Protein AF-A0A819J9P6-F1 (afdb_monomer_lite)

Structure (mmCIF, N/CA/C/O backbone):
data_AF-A0A819J9P6-F1
#
_entry.id   AF-A0A819J9P6-F1
#
loop_
_atom_site.group_PDB
_atom_site.id
_atom_site.type_symbol
_atom_site.label_atom_id
_atom_site.label_alt_id
_atom_site.label_comp_id
_atom_site.label_asym_id
_atom_site.label_entity_id
_atom_site.label_seq_id
_atom_site.pdbx_PDB_ins_code
_atom_site.Cartn_x
_atom_site.Cartn_y
_atom_site.Cartn_z
_atom_site.occupancy
_atom_site.B_iso_or_equiv
_atom_site.auth_seq_id
_atom_site.auth_comp_id
_atom_site.auth_asym_id
_atom_site.aut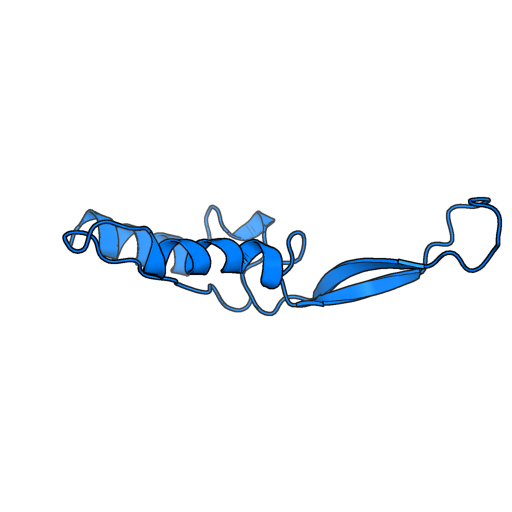h_atom_id
_atom_site.pdbx_PDB_model_num
ATOM 1 N N . GLY A 1 1 ? -0.972 -3.269 0.191 1.00 86.50 1 GLY A N 1
ATOM 2 C CA . GLY A 1 1 ? 0.229 -3.974 0.704 1.00 86.50 1 GLY A CA 1
ATOM 3 C C . GLY A 1 1 ? 1.384 -2.999 0.857 1.00 86.50 1 GLY A C 1
ATOM 4 O O . GLY A 1 1 ? 1.172 -1.817 0.632 1.00 86.50 1 GLY A O 1
ATOM 5 N N . VAL A 1 2 ? 2.568 -3.458 1.272 1.00 91.50 2 VAL A N 1
ATOM 6 C CA . VAL A 1 2 ? 3.807 -2.647 1.289 1.00 91.50 2 VAL A CA 1
ATOM 7 C C . VAL A 1 2 ? 5.026 -3.492 0.908 1.00 91.50 2 VAL A C 1
ATOM 9 O O . VAL A 1 2 ? 5.017 -4.718 1.090 1.00 91.50 2 VAL A O 1
ATOM 12 N N . LYS A 1 3 ? 6.111 -2.827 0.485 1.00 91.75 3 LYS A N 1
ATOM 13 C CA . LYS A 1 3 ? 7.420 -3.440 0.166 1.00 91.75 3 LYS A CA 1
ATOM 14 C C . LYS A 1 3 ? 7.406 -4.450 -0.992 1.00 91.75 3 LYS A C 1
ATOM 16 O O . LYS A 1 3 ? 8.176 -5.413 -0.996 1.00 91.75 3 LYS A O 1
ATOM 21 N N . ILE A 1 4 ? 6.566 -4.213 -1.993 1.00 95.38 4 ILE A N 1
ATOM 22 C CA . ILE A 1 4 ? 6.609 -4.877 -3.301 1.00 95.38 4 ILE A CA 1
ATOM 23 C C . ILE A 1 4 ? 7.090 -3.871 -4.346 1.00 95.38 4 ILE A C 1
ATOM 25 O O . ILE A 1 4 ? 6.721 -2.698 -4.303 1.00 95.38 4 ILE A O 1
ATOM 29 N N . SER A 1 5 ? 7.938 -4.329 -5.269 1.00 96.44 5 SER A N 1
ATOM 30 C CA . SER A 1 5 ? 8.408 -3.517 -6.395 1.00 96.44 5 SER A CA 1
ATOM 31 C C . SER A 1 5 ? 7.215 -3.061 -7.234 1.00 96.44 5 SER A C 1
ATOM 33 O O . SER A 1 5 ? 6.514 -3.894 -7.802 1.00 96.44 5 SER A O 1
ATOM 35 N N . THR A 1 6 ? 6.983 -1.753 -7.294 1.00 97.19 6 THR A N 1
ATOM 36 C CA . THR A 1 6 ? 5.780 -1.144 -7.879 1.00 97.19 6 THR A CA 1
ATOM 37 C C . THR A 1 6 ? 6.177 -0.068 -8.885 1.00 97.19 6 THR A C 1
ATOM 39 O O . THR A 1 6 ? 7.048 0.739 -8.558 1.00 97.19 6 THR A O 1
ATOM 42 N N . PRO A 1 7 ? 5.597 -0.029 -10.096 1.00 95.69 7 PRO A N 1
ATOM 43 C CA . PRO A 1 7 ? 5.835 1.057 -11.046 1.00 95.69 7 PRO A CA 1
ATOM 44 C C . PRO A 1 7 ? 5.452 2.420 -10.450 1.00 95.69 7 PRO A C 1
ATOM 46 O O . PRO A 1 7 ? 4.320 2.604 -10.016 1.00 95.69 7 PRO A O 1
ATOM 49 N N . ILE A 1 8 ? 6.377 3.383 -10.445 1.00 95.44 8 ILE A N 1
ATOM 50 C CA . ILE A 1 8 ? 6.137 4.760 -9.958 1.00 95.44 8 ILE A CA 1
ATOM 51 C C . ILE A 1 8 ? 6.304 5.821 -11.050 1.00 95.44 8 ILE A C 1
ATOM 53 O O . ILE A 1 8 ? 6.042 7.001 -10.830 1.00 95.44 8 ILE A O 1
ATOM 57 N N . GLY A 1 9 ? 6.763 5.419 -12.231 1.00 92.56 9 GLY A N 1
ATOM 58 C CA . GLY A 1 9 ? 6.963 6.316 -13.356 1.00 92.56 9 GLY A CA 1
ATOM 59 C C . GLY A 1 9 ? 7.469 5.577 -14.583 1.00 92.56 9 GLY A C 1
ATOM 60 O O . GLY A 1 9 ? 7.903 4.427 -14.502 1.00 92.56 9 GLY A O 1
ATOM 61 N N . TYR A 1 10 ? 7.428 6.264 -15.718 1.00 91.50 10 TYR A N 1
ATOM 62 C CA . TYR A 1 10 ? 7.892 5.750 -16.999 1.00 91.50 10 TYR A CA 1
ATOM 63 C C . TYR A 1 10 ? 8.771 6.799 -17.671 1.00 91.50 10 TYR A C 1
ATOM 65 O O . TYR A 1 10 ? 8.418 7.980 -17.694 1.00 91.50 10 TYR A O 1
ATOM 73 N N . ILE A 1 11 ? 9.906 6.372 -18.218 1.00 89.88 11 ILE A N 1
ATOM 74 C CA . ILE A 1 11 ? 10.805 7.228 -18.994 1.00 89.88 11 ILE A CA 1
ATOM 75 C C . ILE A 1 11 ? 10.759 6.767 -20.448 1.00 89.88 11 ILE A C 1
ATOM 77 O O . ILE A 1 11 ? 10.972 5.590 -20.742 1.00 89.88 11 ILE A O 1
ATOM 81 N N . SER A 1 12 ? 10.500 7.708 -21.357 1.00 86.88 12 SER A N 1
ATOM 82 C CA . SER A 1 12 ? 10.691 7.491 -22.791 1.00 86.88 12 SER A CA 1
ATOM 83 C C . SER A 1 12 ? 12.155 7.723 -23.153 1.00 86.88 12 SER A C 1
ATOM 85 O O . SER A 1 12 ? 12.748 8.720 -22.741 1.00 86.88 12 SER A O 1
ATOM 87 N N . LYS A 1 13 ? 12.730 6.829 -23.961 1.00 77.81 13 LYS A N 1
ATOM 88 C CA . LYS A 1 13 ? 14.090 6.990 -24.508 1.00 77.81 13 LYS A CA 1
ATOM 89 C C . LYS A 1 13 ? 14.145 7.896 -25.738 1.00 77.81 13 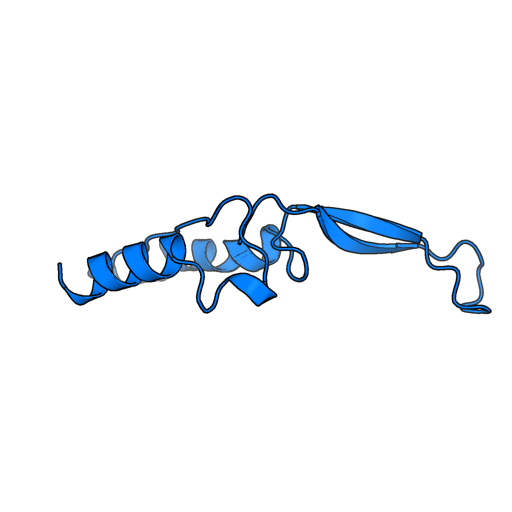LYS A C 1
ATOM 91 O O . LYS A 1 13 ? 15.233 8.163 -26.239 1.00 77.81 13 LYS A O 1
ATOM 96 N N . SER A 1 14 ? 12.995 8.359 -26.228 1.00 77.31 14 SER A N 1
ATOM 97 C CA . SER A 1 14 ? 12.918 9.265 -27.373 1.00 77.31 14 SER A CA 1
ATOM 98 C C . SER A 1 14 ? 11.919 10.401 -27.150 1.00 77.31 14 SER A C 1
ATOM 100 O O . SER A 1 14 ? 10.952 10.257 -26.398 1.00 77.31 14 SER A O 1
ATOM 102 N N . ASP A 1 15 ? 12.157 11.528 -27.826 1.00 71.12 15 ASP A N 1
ATOM 103 C CA . ASP A 1 15 ? 11.355 12.760 -27.728 1.00 71.12 15 ASP A CA 1
ATOM 104 C C . ASP A 1 15 ? 9.925 12.603 -28.272 1.00 71.12 15 ASP A C 1
ATOM 106 O O . ASP A 1 15 ? 9.073 13.473 -28.093 1.00 71.12 15 ASP A O 1
ATOM 110 N N . GLN A 1 16 ? 9.650 11.488 -28.948 1.00 65.81 16 GLN A N 1
ATOM 111 C CA . GLN A 1 16 ? 8.336 11.131 -29.456 1.00 65.81 16 GLN A CA 1
ATOM 112 C C . GLN A 1 16 ? 7.892 9.837 -28.769 1.00 65.81 16 GLN A C 1
ATOM 114 O O . GLN A 1 16 ? 8.674 8.903 -28.641 1.00 65.81 16 GLN A O 1
ATOM 119 N N . PHE A 1 17 ? 6.630 9.741 -28.340 1.00 64.69 17 PHE A N 1
ATOM 120 C CA . PHE A 1 17 ? 6.041 8.492 -27.827 1.00 64.69 17 PHE A CA 1
ATOM 121 C C . PHE A 1 17 ? 5.814 7.483 -28.969 1.00 64.69 17 PHE A C 1
ATOM 123 O O . PHE A 1 17 ? 4.702 7.009 -29.200 1.00 64.69 17 PHE A O 1
ATOM 130 N N . HIS A 1 18 ? 6.852 7.192 -29.747 1.00 54.38 18 HIS A N 1
ATOM 131 C CA . HIS A 1 18 ? 6.810 6.210 -30.813 1.00 54.38 18 HIS A CA 1
ATOM 132 C C . HIS A 1 18 ? 7.389 4.891 -30.303 1.00 54.38 18 HIS A C 1
ATOM 134 O O . HIS A 1 18 ? 8.466 4.846 -29.721 1.00 54.38 18 HIS A O 1
ATOM 140 N N . ASN A 1 19 ? 6.645 3.815 -30.557 1.00 58.84 19 ASN A N 1
ATOM 141 C CA . ASN A 1 19 ? 7.053 2.416 -30.406 1.00 58.84 19 ASN A CA 1
ATOM 142 C C . ASN A 1 19 ? 7.054 1.803 -28.998 1.00 58.84 19 ASN A C 1
ATOM 144 O O . ASN A 1 19 ? 7.703 0.786 -28.807 1.00 58.84 19 ASN A O 1
ATOM 148 N N . ASN A 1 20 ? 6.264 2.309 -28.043 1.00 60.97 20 ASN A N 1
ATOM 149 C CA . ASN A 1 20 ? 5.980 1.614 -26.769 1.00 60.97 20 ASN A CA 1
ATOM 150 C C . ASN A 1 20 ? 7.213 1.229 -25.916 1.00 60.97 20 ASN A C 1
ATOM 152 O O . ASN A 1 20 ? 7.082 0.461 -24.964 1.00 60.97 20 ASN A O 1
ATOM 156 N N . GLU A 1 21 ? 8.401 1.758 -26.211 1.00 70.25 21 GLU A N 1
ATOM 157 C CA . GLU A 1 21 ? 9.627 1.478 -25.460 1.00 70.25 21 GLU A CA 1
ATOM 158 C C . GLU A 1 21 ? 9.715 2.401 -24.240 1.00 70.25 21 GLU A C 1
ATOM 160 O O . GLU A 1 21 ? 10.493 3.355 -24.192 1.00 70.25 21 GLU A O 1
ATOM 165 N N . LEU A 1 22 ? 8.862 2.133 -23.251 1.00 85.94 22 LEU A N 1
ATOM 166 C CA . LEU A 1 22 ? 8.913 2.795 -21.952 1.00 85.94 22 LEU A CA 1
ATOM 167 C C . LEU A 1 22 ? 9.789 1.993 -20.993 1.00 85.94 22 LEU A C 1
ATOM 169 O O . LEU A 1 22 ? 9.560 0.805 -20.759 1.00 85.94 22 LEU A O 1
ATOM 173 N N . GLU A 1 23 ? 10.769 2.659 -20.390 1.00 89.88 23 GLU A N 1
ATOM 174 C CA . GLU A 1 23 ? 11.484 2.109 -19.245 1.00 89.88 23 GLU A CA 1
ATOM 175 C C . GLU A 1 23 ? 10.688 2.405 -17.973 1.00 89.88 23 GLU A C 1
ATOM 177 O O . GLU A 1 23 ? 10.308 3.550 -17.719 1.00 89.88 23 GLU A O 1
ATOM 182 N N . THR A 1 24 ? 10.407 1.369 -17.184 1.00 92.75 24 THR A N 1
ATOM 183 C CA . THR A 1 24 ? 9.631 1.504 -15.946 1.00 92.75 24 THR A CA 1
ATOM 184 C C . THR A 1 24 ? 10.559 1.820 -14.781 1.00 92.75 24 THR A C 1
ATOM 186 O O . THR A 1 24 ? 11.501 1.075 -14.511 1.00 92.75 24 THR A O 1
ATOM 189 N N . ILE A 1 25 ? 10.270 2.902 -14.060 1.00 95.00 25 ILE A N 1
ATOM 190 C CA . ILE A 1 25 ? 10.903 3.208 -12.777 1.00 95.00 25 ILE A CA 1
ATOM 191 C C . ILE A 1 25 ? 10.106 2.499 -11.687 1.00 95.00 25 ILE A C 1
ATOM 193 O O . ILE A 1 25 ? 8.893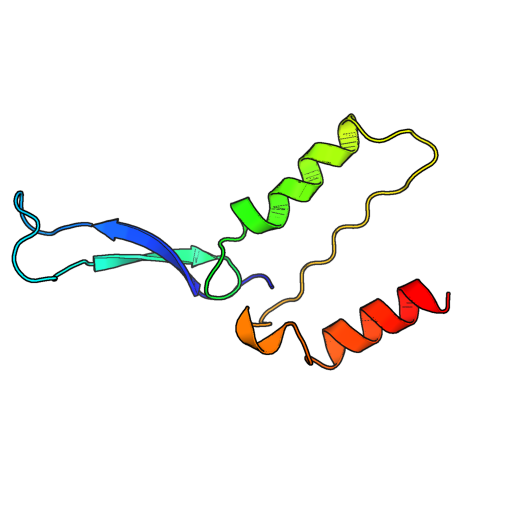 2.688 -11.584 1.00 95.00 25 ILE A O 1
ATOM 197 N N . TYR A 1 26 ? 10.789 1.726 -10.847 1.00 96.38 26 TYR A N 1
ATOM 198 C CA . TYR A 1 26 ? 10.169 1.019 -9.732 1.00 96.38 26 TYR A CA 1
ATOM 199 C C . TYR A 1 26 ? 10.481 1.687 -8.391 1.00 96.38 26 TYR A C 1
ATOM 201 O O . TYR A 1 26 ? 11.605 2.115 -8.131 1.00 96.38 26 TYR A O 1
ATOM 209 N N . GLY A 1 27 ? 9.470 1.734 -7.531 1.00 96.12 27 GLY A N 1
ATOM 210 C CA . GLY A 1 27 ? 9.558 2.080 -6.118 1.00 96.12 27 GLY A CA 1
ATOM 211 C C . GLY A 1 27 ? 8.942 0.983 -5.250 1.00 96.12 27 GLY A C 1
ATOM 212 O O . GLY A 1 27 ? 8.721 -0.141 -5.702 1.00 96.12 27 GLY A O 1
ATOM 213 N N . TRP A 1 28 ? 8.658 1.313 -3.992 1.00 96.44 28 TRP A N 1
ATOM 214 C CA . TRP A 1 28 ? 7.952 0.416 -3.077 1.00 96.44 28 TRP A CA 1
ATOM 215 C C . TRP A 1 28 ? 6.450 0.681 -3.094 1.00 96.44 28 TRP A C 1
ATOM 217 O O . TRP A 1 28 ? 6.024 1.823 -3.238 1.00 96.44 28 TRP A O 1
ATOM 227 N N . GLY A 1 29 ? 5.670 -0.383 -2.938 1.00 95.62 29 GLY A N 1
ATOM 228 C CA . GLY A 1 29 ? 4.213 -0.370 -2.945 1.00 95.62 29 GLY A CA 1
ATOM 229 C C . GLY A 1 29 ? 3.650 -1.768 -2.723 1.00 95.62 29 GLY A C 1
ATOM 230 O O . GLY A 1 29 ? 4.251 -2.589 -2.021 1.00 95.62 29 GLY A O 1
ATOM 231 N N . ASP A 1 30 ? 2.524 -2.060 -3.361 1.00 96.25 30 ASP A N 1
ATOM 232 C CA . ASP A 1 30 ? 1.883 -3.379 -3.364 1.00 96.25 30 ASP A CA 1
ATOM 233 C C . ASP A 1 30 ? 1.878 -4.083 -4.731 1.00 96.25 30 ASP A C 1
ATOM 235 O O . ASP A 1 30 ? 1.224 -5.108 -4.897 1.00 96.25 30 ASP A O 1
ATOM 239 N N . GLY A 1 31 ? 2.649 -3.578 -5.691 1.00 95.81 31 GLY A N 1
ATOM 240 C CA . GLY A 1 31 ? 2.737 -4.092 -7.057 1.00 95.81 31 GLY A CA 1
ATOM 241 C C . GLY A 1 31 ? 1.923 -3.279 -8.063 1.00 95.81 31 GLY A C 1
ATOM 242 O O . GLY A 1 31 ? 2.277 -3.285 -9.239 1.00 95.81 31 GLY A O 1
ATOM 243 N N . GLU A 1 32 ? 0.920 -2.522 -7.608 1.00 95.19 32 GLU A N 1
ATOM 244 C CA . GLU A 1 32 ? 0.125 -1.617 -8.455 1.00 95.19 32 GLU A CA 1
ATOM 245 C C . GLU A 1 32 ? 0.087 -0.188 -7.908 1.00 95.19 32 GLU A C 1
ATOM 247 O O . GLU A 1 32 ? 0.209 0.769 -8.673 1.00 95.19 32 GLU A O 1
ATOM 252 N N . GLN A 1 33 ? -0.022 -0.034 -6.587 1.00 94.44 33 GLN A N 1
ATOM 253 C CA . GLN A 1 33 ? -0.073 1.254 -5.908 1.00 94.44 33 GLN A CA 1
ATOM 254 C C . GLN A 1 33 ? 1.149 1.447 -5.007 1.00 94.44 33 GLN A C 1
ATOM 256 O O . GLN A 1 33 ? 1.502 0.579 -4.201 1.00 94.44 33 GLN A O 1
ATOM 261 N N . ASP A 1 34 ? 1.809 2.597 -5.138 1.00 94.94 34 ASP A N 1
ATOM 262 C CA . ASP A 1 34 ? 3.024 2.910 -4.392 1.00 94.94 34 ASP A CA 1
ATOM 263 C C . ASP A 1 34 ? 2.747 3.206 -2.903 1.00 94.94 34 ASP A C 1
ATOM 265 O O . ASP A 1 34 ? 1.644 3.589 -2.496 1.00 94.94 34 ASP A O 1
ATOM 269 N N . ASP A 1 35 ? 3.779 3.051 -2.073 1.00 91.25 35 ASP A N 1
ATOM 270 C CA . ASP A 1 35 ? 3.698 3.223 -0.621 1.00 91.25 35 ASP A CA 1
ATOM 271 C C . ASP A 1 35 ? 3.312 4.655 -0.218 1.00 91.25 35 ASP A C 1
ATOM 273 O O . ASP A 1 35 ? 2.634 4.839 0.794 1.00 91.25 35 ASP A O 1
ATOM 277 N N . THR A 1 36 ? 3.689 5.674 -0.996 1.00 89.00 36 THR A N 1
ATOM 278 C CA . THR A 1 36 ? 3.327 7.073 -0.709 1.00 89.00 36 THR A CA 1
ATOM 279 C C . THR A 1 36 ? 1.818 7.248 -0.799 1.00 89.00 36 THR A C 1
ATOM 281 O O . THR A 1 36 ? 1.203 7.809 0.112 1.00 89.00 36 THR A O 1
ATOM 284 N N . THR A 1 37 ? 1.213 6.706 -1.858 1.00 91.00 37 THR A N 1
ATOM 285 C CA . THR A 1 37 ? -0.239 6.721 -2.044 1.00 91.00 37 THR A CA 1
ATOM 286 C C . THR A 1 37 ? -0.928 5.914 -0.940 1.00 91.00 37 THR A C 1
ATOM 288 O O . THR A 1 37 ? -1.808 6.454 -0.262 1.00 91.00 37 THR A O 1
ATOM 291 N N . ASN A 1 38 ? -0.460 4.689 -0.658 1.00 87.88 38 ASN A N 1
ATOM 292 C CA . ASN A 1 38 ? -0.978 3.837 0.429 1.00 87.88 38 ASN A CA 1
ATOM 293 C C . ASN A 1 38 ? -0.952 4.535 1.802 1.00 87.88 38 ASN A C 1
ATOM 295 O O . ASN A 1 38 ? -1.884 4.400 2.602 1.00 87.88 38 ASN A O 1
ATOM 299 N N . MET A 1 39 ? 0.090 5.321 2.074 1.00 87.88 39 MET A N 1
ATOM 300 C CA . MET A 1 39 ? 0.294 6.004 3.353 1.00 87.88 39 MET A CA 1
ATOM 301 C C . MET A 1 39 ? -0.427 7.352 3.467 1.00 87.88 39 MET A C 1
ATOM 303 O O . MET A 1 39 ? -0.328 7.998 4.512 1.00 87.88 39 MET A O 1
ATOM 307 N N . SER A 1 40 ? -1.207 7.777 2.468 1.00 90.12 40 SER A N 1
ATOM 308 C CA . SER A 1 40 ? -1.957 9.048 2.523 1.00 90.12 40 SER A CA 1
ATOM 309 C C . SER A 1 40 ? -2.944 9.118 3.696 1.00 90.12 40 SER A C 1
ATOM 311 O O . SER A 1 40 ? -3.216 10.195 4.225 1.00 90.12 40 SER A O 1
ATOM 313 N N . CYS A 1 41 ? -3.416 7.967 4.177 1.00 88.06 41 CYS A N 1
ATOM 314 C CA . CYS A 1 41 ? -4.248 7.839 5.375 1.00 88.06 41 CYS A CA 1
ATOM 315 C C . CYS A 1 41 ? -3.624 8.468 6.637 1.00 88.06 41 CYS A C 1
ATOM 317 O O . CYS A 1 41 ? -4.352 8.942 7.509 1.00 88.06 41 CYS A O 1
ATOM 319 N N . GLN A 1 42 ? -2.292 8.555 6.736 1.00 91.56 42 GLN A N 1
ATOM 320 C CA . GLN A 1 42 ? -1.612 9.179 7.877 1.00 91.56 42 GLN A CA 1
ATOM 321 C C . GLN A 1 42 ? -1.939 10.668 8.043 1.00 91.56 42 GLN A C 1
ATOM 323 O O . GLN A 1 42 ? -1.864 11.196 9.155 1.00 91.56 42 GLN A O 1
ATOM 328 N N . LEU A 1 43 ? -2.328 11.343 6.955 1.00 90.50 43 LEU A N 1
ATOM 329 C CA . LEU A 1 43 ? -2.679 12.763 6.963 1.00 90.50 43 LEU A CA 1
ATOM 330 C C . LEU A 1 43 ? -3.907 13.041 7.840 1.00 90.50 43 LEU A C 1
ATOM 332 O O . LEU A 1 43 ? -4.057 14.145 8.361 1.00 90.50 43 LEU A O 1
ATOM 336 N N . TRP A 1 44 ? -4.751 12.032 8.069 1.00 90.69 44 TRP A N 1
ATOM 337 C CA . TRP A 1 44 ? -5.943 12.156 8.906 1.00 90.69 44 TRP A CA 1
ATOM 338 C C . TRP A 1 44 ? -5.634 12.228 10.401 1.00 90.69 44 TRP A C 1
ATOM 340 O O . TRP A 1 44 ? -6.470 12.681 11.180 1.00 90.69 44 TRP A O 1
ATOM 350 N N . LYS A 1 45 ? -4.417 11.860 10.823 1.00 89.56 45 LYS A N 1
ATOM 351 C CA . LYS A 1 45 ? -4.011 11.892 12.236 1.00 89.56 45 LYS A CA 1
ATOM 352 C C . LYS A 1 45 ? -4.218 13.264 12.890 1.00 89.56 45 LYS A C 1
ATOM 354 O O . LYS A 1 45 ? -4.512 13.327 14.077 1.00 89.56 45 LYS A O 1
ATOM 359 N N . ASN A 1 46 ? -4.068 14.341 12.118 1.00 88.06 46 ASN A N 1
ATOM 360 C CA . ASN A 1 46 ? -4.160 15.715 12.616 1.00 88.06 46 ASN A CA 1
ATOM 361 C C . ASN A 1 46 ? -5.544 16.350 12.418 1.00 88.06 46 ASN A C 1
ATOM 363 O O . ASN A 1 46 ? -5.764 17.466 12.879 1.00 88.06 46 ASN A O 1
ATOM 367 N N . THR A 1 47 ? -6.455 15.682 11.707 1.00 91.88 47 THR A N 1
ATOM 368 C CA . THR A 1 47 ? -7.784 16.219 11.371 1.00 91.88 47 THR A CA 1
ATOM 369 C C . THR A 1 47 ? -8.926 15.425 11.995 1.00 91.88 47 THR A C 1
ATOM 371 O O . THR A 1 47 ? -10.042 15.933 12.080 1.00 91.88 47 THR A O 1
ATOM 374 N N . MET A 1 48 ? -8.670 14.194 12.442 1.00 93.19 48 MET A N 1
ATOM 375 C CA . MET A 1 48 ? -9.661 13.372 13.128 1.00 93.19 48 MET A CA 1
ATOM 376 C C . MET A 1 48 ? -9.986 13.912 14.526 1.00 93.19 48 MET A C 1
ATOM 378 O O . MET A 1 48 ? -9.122 14.403 15.249 1.00 93.19 48 MET A O 1
ATOM 382 N N . ASP A 1 49 ? -11.255 13.774 14.914 1.00 94.81 49 ASP A N 1
ATOM 383 C CA . ASP A 1 49 ? -11.729 14.017 16.279 1.00 94.81 49 ASP A CA 1
ATOM 384 C C . ASP A 1 49 ? -10.969 13.113 17.269 1.00 94.81 49 ASP A C 1
ATOM 386 O O . ASP A 1 49 ? -10.782 11.921 17.013 1.00 94.81 49 ASP A O 1
ATOM 390 N N . ILE A 1 50 ? -10.559 13.679 18.409 1.00 93.06 50 ILE A N 1
ATOM 391 C CA . ILE A 1 50 ? -9.758 13.011 19.447 1.00 93.06 50 ILE A CA 1
ATOM 392 C C . ILE A 1 50 ? -10.409 11.739 20.006 1.00 93.06 50 ILE A C 1
ATOM 394 O O . ILE A 1 50 ? -9.715 10.878 20.548 1.00 93.06 50 ILE A O 1
ATOM 398 N N . LYS A 1 51 ? -11.733 11.591 19.873 1.00 95.31 51 LYS A N 1
ATOM 399 C CA . LYS A 1 51 ? -12.444 10.376 20.298 1.00 95.31 51 LYS A CA 1
ATOM 400 C C . LYS A 1 51 ? -12.141 9.150 19.430 1.00 95.31 51 LYS A C 1
ATOM 402 O O . LYS A 1 51 ? -12.435 8.033 19.850 1.00 95.31 51 LYS A O 1
ATOM 407 N N . TYR A 1 52 ? -11.593 9.337 18.229 1.00 91.44 52 TYR A N 1
ATOM 408 C CA . TYR A 1 52 ? -11.252 8.251 17.314 1.00 91.44 52 TYR A CA 1
ATOM 409 C C . TYR A 1 52 ? -9.744 8.006 17.276 1.00 91.44 52 TYR A C 1
ATOM 411 O O . TYR A 1 52 ? -8.933 8.923 17.380 1.00 91.44 52 TYR A O 1
ATOM 419 N N . LYS A 1 53 ? -9.360 6.744 17.065 1.00 90.31 53 LYS A N 1
ATOM 420 C CA . LYS A 1 53 ? -7.964 6.329 16.913 1.00 90.31 53 LYS A CA 1
ATOM 421 C C . LYS A 1 53 ? -7.702 5.913 15.469 1.00 90.31 53 LYS A C 1
ATOM 423 O O . LYS A 1 53 ? -8.353 5.004 14.964 1.00 90.31 53 LYS A O 1
ATOM 428 N N . LEU A 1 54 ? -6.707 6.532 14.836 1.00 92.12 54 LEU A N 1
ATOM 429 C CA . LEU A 1 54 ? -6.173 6.068 13.557 1.00 92.12 54 LEU A CA 1
ATOM 430 C C . LEU A 1 54 ? -5.144 4.955 13.801 1.00 92.12 54 LEU A C 1
ATOM 432 O O . LEU A 1 54 ? -4.172 5.153 14.534 1.00 92.12 54 LEU A O 1
ATOM 436 N N . ILE A 1 55 ? -5.348 3.799 13.172 1.00 91.31 55 ILE A N 1
ATOM 437 C CA . ILE A 1 55 ? -4.407 2.674 13.174 1.00 91.31 55 ILE A CA 1
ATOM 438 C C . ILE A 1 55 ? -3.995 2.421 11.728 1.00 91.31 55 ILE A C 1
ATOM 440 O O . ILE A 1 55 ? -4.845 2.213 10.869 1.00 91.31 55 ILE A O 1
ATOM 444 N N . LEU A 1 56 ? -2.689 2.450 11.466 1.00 91.56 56 LEU A N 1
ATOM 445 C CA . LEU A 1 56 ? -2.122 2.157 10.153 1.00 91.56 56 LEU A CA 1
ATOM 446 C C . LEU A 1 56 ? -1.440 0.792 10.20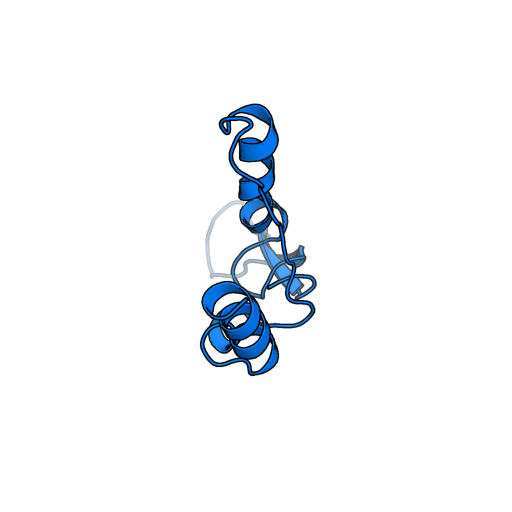9 1.00 91.56 56 LEU A C 1
ATOM 448 O O . LEU A 1 56 ? -0.543 0.586 11.030 1.00 91.56 56 LEU A O 1
ATOM 452 N N . LYS A 1 57 ? -1.853 -0.131 9.339 1.00 92.12 57 LYS A N 1
ATOM 453 C CA . LYS A 1 57 ? -1.287 -1.479 9.243 1.00 92.12 57 LYS A CA 1
ATOM 454 C C . LYS A 1 57 ? -0.759 -1.715 7.831 1.00 92.12 57 LYS A C 1
ATOM 456 O O . LYS A 1 57 ? -1.521 -1.769 6.873 1.00 92.12 57 LYS A O 1
ATOM 461 N N . GLY A 1 58 ? 0.559 -1.860 7.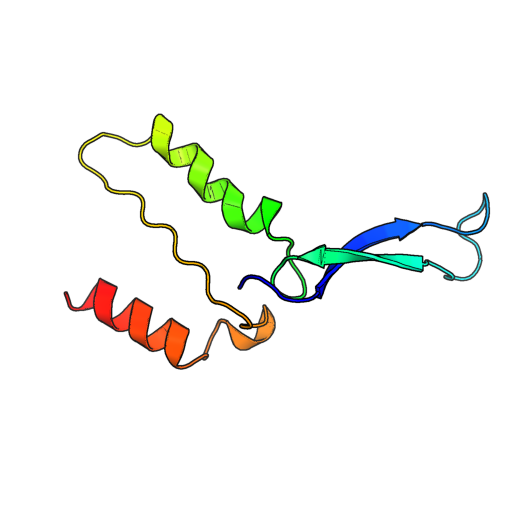712 1.00 91.81 58 GLY A N 1
ATOM 462 C CA . GLY A 1 58 ? 1.201 -2.284 6.470 1.00 91.81 58 GLY A CA 1
ATOM 463 C C . GLY A 1 58 ? 1.229 -3.808 6.362 1.00 91.81 58 GLY A C 1
ATOM 464 O O . GLY A 1 58 ? 1.758 -4.483 7.246 1.00 91.81 58 GLY A O 1
ATOM 465 N N . PHE A 1 59 ? 0.709 -4.348 5.262 1.00 94.31 59 PHE A N 1
ATOM 466 C CA . PHE A 1 59 ? 0.774 -5.777 4.945 1.00 94.31 59 PHE A CA 1
ATOM 467 C C . PHE A 1 59 ? 2.004 -6.065 4.080 1.00 94.31 59 PHE A C 1
ATOM 469 O O . PHE A 1 59 ? 2.005 -5.827 2.872 1.00 94.31 59 PHE A O 1
ATOM 476 N N . ASN A 1 60 ? 3.084 -6.497 4.732 1.00 93.19 60 ASN A N 1
ATOM 477 C CA . ASN A 1 60 ? 4.387 -6.715 4.105 1.00 93.19 60 ASN A CA 1
ATOM 478 C C . ASN A 1 60 ? 4.333 -7.860 3.087 1.00 93.19 60 ASN A C 1
ATOM 480 O O . ASN A 1 60 ? 3.915 -8.959 3.445 1.00 93.19 60 ASN A O 1
ATOM 484 N N . LYS A 1 61 ? 4.823 -7.617 1.865 1.00 88.31 61 LYS A N 1
ATOM 485 C CA . LYS A 1 61 ? 4.870 -8.605 0.770 1.00 88.31 61 LYS A CA 1
ATOM 486 C C . LYS A 1 61 ? 3.501 -9.184 0.372 1.00 88.31 61 LYS A C 1
ATOM 488 O O . LYS A 1 61 ? 3.449 -10.295 -0.138 1.00 88.31 61 LYS A O 1
ATOM 493 N N . VAL A 1 62 ? 2.416 -8.438 0.580 1.00 94.56 62 VAL A N 1
ATOM 494 C CA . VAL A 1 62 ? 1.079 -8.789 0.069 1.00 94.56 62 VAL A CA 1
ATOM 495 C C . VAL A 1 62 ? 0.792 -7.954 -1.173 1.00 94.56 62 VAL A C 1
ATOM 497 O O . VAL A 1 62 ? 0.765 -6.721 -1.074 1.00 94.56 62 VAL A O 1
ATOM 500 N N . ASN A 1 63 ? 0.622 -8.616 -2.322 1.00 95.12 63 ASN A N 1
ATOM 501 C CA . ASN A 1 63 ? 0.338 -7.956 -3.596 1.00 95.12 63 ASN A CA 1
ATOM 502 C C . ASN A 1 63 ? -1.074 -7.353 -3.610 1.00 95.12 63 ASN A C 1
ATOM 504 O O . ASN A 1 63 ? -1.959 -7.837 -2.904 1.00 95.12 63 ASN A O 1
ATOM 508 N N . HIS A 1 64 ? -1.286 -6.319 -4.423 1.00 95.94 64 HIS A N 1
ATOM 509 C CA . HIS A 1 64 ? -2.584 -5.697 -4.662 1.00 95.94 64 HIS A CA 1
ATOM 510 C C . HIS A 1 64 ? -3.699 -6.726 -4.910 1.00 95.94 64 HIS A C 1
ATOM 512 O O . HIS A 1 64 ? -4.715 -6.722 -4.214 1.00 95.94 64 HIS A O 1
ATOM 518 N N . LEU A 1 65 ? -3.473 -7.663 -5.837 1.00 95.06 65 LEU A N 1
ATOM 519 C CA . LEU A 1 65 ? -4.470 -8.665 -6.232 1.00 95.06 65 LEU A CA 1
ATOM 520 C C . LEU A 1 65 ? -4.714 -9.735 -5.163 1.00 95.06 65 LEU A C 1
ATOM 522 O O . LEU A 1 65 ? -5.783 -10.334 -5.115 1.00 95.06 65 LEU A O 1
ATOM 526 N N . GLU A 1 66 ? -3.729 -9.976 -4.301 1.00 94.62 66 GLU A N 1
ATOM 527 C CA . GLU A 1 66 ? -3.809 -10.977 -3.234 1.00 94.62 66 GLU A CA 1
ATOM 528 C C . GLU A 1 66 ? -4.420 -10.402 -1.955 1.00 94.62 66 GLU A C 1
ATOM 530 O O . GLU A 1 66 ? -4.789 -11.152 -1.056 1.00 94.62 66 GLU A O 1
ATOM 535 N N . LEU A 1 67 ? -4.521 -9.074 -1.848 1.00 94.25 67 LEU A N 1
ATOM 536 C CA . LEU A 1 67 ? -4.931 -8.393 -0.625 1.00 94.25 67 LEU A CA 1
ATOM 537 C C . LEU A 1 67 ? -6.317 -8.845 -0.151 1.00 94.25 67 LEU A C 1
ATOM 539 O O . LEU A 1 67 ? -6.520 -9.064 1.044 1.00 94.25 67 LEU A O 1
ATOM 543 N N . VAL A 1 68 ? -7.249 -9.033 -1.090 1.00 92.56 68 VAL A N 1
ATOM 544 C CA . VAL A 1 68 ? -8.563 -9.624 -0.823 1.00 92.56 68 VAL A CA 1
ATOM 545 C C . VAL A 1 68 ? -8.429 -11.143 -0.871 1.00 92.56 68 VAL A C 1
ATOM 547 O O . VAL A 1 68 ? -8.334 -11.734 -1.940 1.00 92.56 68 VAL A O 1
ATOM 550 N N . GLY A 1 69 ? -8.436 -11.776 0.300 1.00 93.50 69 GLY A N 1
ATOM 551 C CA . GLY A 1 69 ? -8.311 -13.230 0.431 1.00 93.50 69 GLY A CA 1
ATOM 552 C C . GLY A 1 69 ? -6.984 -13.700 1.022 1.00 93.50 69 GLY A C 1
ATOM 553 O O . GLY A 1 69 ? -6.848 -14.883 1.307 1.00 93.50 69 GLY A O 1
ATOM 554 N N . ASN A 1 70 ? -6.023 -12.804 1.257 1.00 97.12 70 ASN A N 1
ATOM 555 C CA . ASN A 1 70 ? -4.817 -13.146 2.001 1.00 97.12 70 ASN A CA 1
ATOM 556 C C . ASN A 1 70 ? -5.154 -13.477 3.466 1.00 97.12 70 ASN A C 1
ATOM 558 O O . ASN A 1 70 ? -5.702 -12.635 4.177 1.00 97.12 70 ASN A O 1
ATOM 562 N N . ASP A 1 71 ? -4.773 -14.669 3.930 1.00 97.06 71 ASP A N 1
ATOM 563 C CA . ASP A 1 71 ? -5.097 -15.156 5.279 1.00 97.06 71 ASP A CA 1
ATOM 564 C C . ASP A 1 71 ? -4.646 -14.200 6.391 1.00 97.06 71 ASP A C 1
ATOM 566 O O . ASP A 1 71 ? -5.396 -13.949 7.331 1.00 97.06 71 ASP A O 1
ATOM 570 N N . TYR A 1 72 ? -3.460 -13.596 6.261 1.00 95.38 72 TYR A N 1
ATOM 571 C CA . TYR A 1 72 ? -2.951 -12.640 7.248 1.00 95.38 72 TYR A CA 1
ATOM 572 C C . TYR A 1 72 ? -3.766 -11.337 7.266 1.00 95.38 72 TYR A C 1
ATOM 574 O O . TYR A 1 72 ? -4.008 -10.764 8.327 1.00 95.38 72 TYR A O 1
ATOM 582 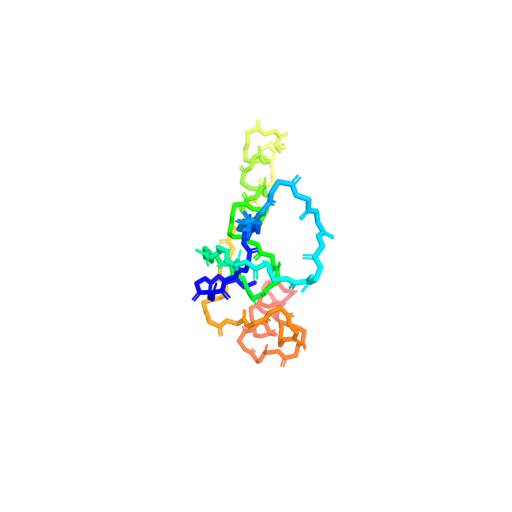N N . VAL A 1 73 ? -4.246 -10.874 6.107 1.00 96.69 73 VAL A N 1
ATOM 583 C CA . VAL A 1 73 ? -5.161 -9.721 6.035 1.00 96.69 73 VAL A CA 1
ATOM 584 C C . VAL A 1 73 ? -6.507 -10.061 6.677 1.00 96.69 73 VAL A C 1
ATOM 586 O O . VAL A 1 73 ? -7.033 -9.267 7.460 1.00 96.69 73 VAL A O 1
ATOM 589 N N . LEU A 1 74 ? -7.056 -11.240 6.376 1.00 96.75 74 LEU A N 1
ATOM 590 C CA . LEU A 1 74 ? -8.335 -11.697 6.922 1.00 96.75 74 LEU A CA 1
ATOM 591 C C . LEU A 1 74 ? -8.281 -11.892 8.442 1.00 96.75 74 LEU A C 1
ATOM 593 O O . LEU A 1 74 ? -9.238 -11.544 9.134 1.00 96.75 74 LEU A O 1
ATOM 597 N N . GLU A 1 75 ? -7.163 -12.390 8.969 1.00 96.56 75 GLU A N 1
ATOM 598 C CA . GLU A 1 75 ? -6.939 -12.523 10.408 1.00 96.56 75 GLU A CA 1
ATOM 599 C C . GLU A 1 75 ? -6.976 -11.158 11.113 1.00 96.56 75 GLU A C 1
ATOM 601 O O . GLU A 1 75 ? -7.688 -10.994 12.104 1.00 96.56 75 GLU A O 1
ATOM 606 N N . GLU A 1 76 ? -6.283 -10.150 10.576 1.00 95.94 76 GLU A N 1
ATOM 607 C CA . GLU A 1 76 ? -6.285 -8.793 11.144 1.00 95.94 76 GLU A CA 1
ATOM 608 C C . GLU A 1 76 ? -7.682 -8.152 11.091 1.00 95.94 76 GLU A C 1
ATOM 610 O O . GLU A 1 76 ? -8.108 -7.512 12.053 1.00 95.94 76 GLU A O 1
ATOM 615 N N . ILE A 1 77 ? -8.435 -8.365 10.005 1.00 95.88 77 ILE A N 1
ATOM 616 C CA . ILE A 1 77 ? -9.834 -7.918 9.910 1.00 95.88 77 ILE A CA 1
ATOM 617 C C . ILE A 1 77 ? -10.692 -8.606 10.981 1.00 95.88 77 ILE A C 1
ATOM 619 O O . ILE A 1 77 ? -11.474 -7.940 11.662 1.00 95.88 77 ILE A O 1
ATOM 623 N N . SER A 1 78 ? -10.531 -9.919 11.166 1.00 96.88 78 SER A N 1
ATOM 624 C CA . SER A 1 78 ? -11.264 -10.682 12.181 1.00 96.88 78 SER A CA 1
ATOM 625 C C . SER A 1 78 ? -10.979 -10.166 13.591 1.00 96.88 78 SER A C 1
ATOM 627 O O . SER A 1 78 ? -11.908 -10.011 14.383 1.00 96.88 78 SER A O 1
ATOM 629 N N . GLN A 1 79 ? -9.717 -9.862 13.903 1.00 95.81 79 GLN A N 1
ATOM 630 C CA . GLN A 1 79 ? -9.344 -9.294 15.198 1.00 95.81 79 GLN A CA 1
ATOM 631 C C . GLN A 1 79 ? -10.016 -7.939 15.437 1.00 95.81 79 GLN A C 1
ATOM 633 O O . GLN A 1 79 ? -10.463 -7.697 16.546 1.00 95.81 79 GLN A O 1
ATOM 638 N N . ILE A 1 80 ? -10.145 -7.079 14.422 1.00 94.31 80 ILE A N 1
ATOM 639 C CA . ILE A 1 80 ? -10.788 -5.759 14.567 1.00 94.31 80 ILE A CA 1
ATOM 640 C C . ILE A 1 80 ? -12.307 -5.868 14.763 1.00 94.31 80 ILE A C 1
ATOM 642 O O . ILE A 1 80 ? -12.887 -5.093 15.519 1.00 94.31 80 ILE A O 1
ATOM 646 N N . ILE A 1 81 ? -12.970 -6.786 14.054 1.00 95.75 81 ILE A N 1
ATOM 647 C CA . ILE A 1 81 ? -14.436 -6.913 14.096 1.00 95.75 81 ILE A CA 1
ATOM 648 C C . ILE A 1 81 ? -14.908 -7.556 15.404 1.00 95.75 81 ILE A C 1
ATOM 650 O O . ILE A 1 81 ? -15.965 -7.189 15.916 1.00 95.75 81 ILE A O 1
ATOM 654 N N . PHE A 1 82 ? -14.151 -8.528 15.918 1.00 96.06 82 PHE A N 1
ATOM 655 C CA . PHE A 1 82 ? -14.561 -9.352 17.056 1.00 96.06 82 PHE A CA 1
ATOM 656 C C . PHE A 1 82 ? -13.791 -9.063 18.357 1.00 96.06 82 PHE A C 1
ATOM 658 O O . PHE A 1 82 ? -13.970 -9.807 19.323 1.00 96.06 82 PHE A O 1
ATOM 665 N N . SER A 1 83 ? -12.952 -8.018 18.395 1.00 81.44 83 SER A N 1
ATOM 666 C CA . SER A 1 83 ? -12.309 -7.512 19.625 1.00 81.44 83 SER A CA 1
ATOM 667 C C . SER A 1 83 ? -13.247 -6.729 20.529 1.00 81.44 83 SER A C 1
ATOM 669 O O . SER A 1 83 ? -14.050 -5.940 19.981 1.00 81.44 83 SER A O 1
#

pLDDT: mean 90.17, std 9.06, range [54.38, 97.19]

Foldseek 3Di:
DWADWAFPDWDDPDPDPPDVPTDTDTDIDQHHDHPVRLCPQVVCVVVDDPVDDDDDDDDPNHHPVRCVPPPVNVVVVCVVVPD

Radius of gyration: 17.46 Å; chains: 1; bounding box: 29×31×51 Å

Sequence (83 aa):
GVKISTPIGYISKSDQFHNNELETIYGWGDGEQDDTTNMSCQLWKNTMDIKYKLILKGFNKVNHLELVGNDYVLEEISQIIFS

Secondary structure (DSSP, 8-state):
-BSEEEEEEEEESSSS--SS-EEEEEEEEBSSSBHHHHGGGGGGGGTS-TTS-------BT--TTTTTT-HHHHHHHHHHHH-